Protein 4HHX (pdb70)

InterPro domains:
  IPR001992 T2SS_GspF/T4SS_PilC conserved site [PS00874] (107-135)
  IPR003004 GspF/PilC family [PTHR30012] (3-340)
  IPR018076 Type II secretion system protein GspF domain [PF00482] (15-135)
  IPR018076 Type II secretion system protein GspF domain [PF00482] (212-330)
  IPR042094 Type II secretion system GspF domain superfamily [G3DSA:1.20.81.30] (1-116)
  IPR042094 Type II secretion system GspF domain superfamily [G3DSA:1.20.81.30] (202-314)

Radius of gyration: 12.76 Å; Cα contacts (8 Å, |Δi|>4): 77; chains: 1; bounding box: 30×33×31 Å

Organism: Vibrio cholerae serotype O1 (strain ATCC 39315 / El Tor Inaba N16961) (NCBI:txid243277)

Structure (mmCIF, N/CA/C/O backbone):
data_4HHX
#
_entry.id   4HHX
#
_cell.length_a   34.790
_cell.length_b   73.610
_cell.length_c   95.900
_cell.angle_alpha   90.00
_cell.angle_beta   90.00
_cell.angle_gamma   90.00
#
_symmetry.space_group_name_H-M   'C 2 2 21'
#
loop_
_entity.id
_entity.type
_entity.pdbx_description
1 polymer 'Toxin coregulated pilus biosynthesis protein E'
2 non-polymer 'SULFATE ION'
3 water water
#
loop_
_atom_site.group_PDB
_atom_site.id
_atom_site.type_symbol
_atom_site.label_atom_id
_atom_site.label_alt_id
_atom_site.label_comp_id
_atom_site.label_asym_id
_atom_site.label_entity_id
_atom_site.label_seq_id
_atom_site.pdbx_PDB_ins_code
_atom_site.Cartn_x
_atom_site.Cartn_y
_atom_site.Cartn_z
_atom_site.occupancy
_atom_site.B_iso_or_equiv
_atom_site.auth_seq_id
_atom_site.auth_comp_id
_atom_site.auth_asym_id
_atom_site.auth_atom_id
_atom_site.pdbx_PDB_model_num
ATOM 1 N N . HIS A 1 3 ? 14.287 -5.491 6.591 0.50 51.65 -1 HIS A N 1
ATOM 2 C CA . HIS A 1 3 ? 14.181 -5.787 5.132 0.50 51.94 -1 HIS A CA 1
ATOM 3 C C . HIS A 1 3 ? 13.033 -5.053 4.496 0.50 50.98 -1 HIS A C 1
ATOM 4 O O . HIS A 1 3 ? 12.870 -5.082 3.271 0.50 50.53 -1 HIS A O 1
ATOM 27 N N . LYS A 1 6 ? 9.578 1.137 6.463 1.00 45.04 2 LYS A N 1
ATOM 28 C CA . LYS A 1 6 ? 8.420 1.600 7.235 1.00 44.25 2 LYS A CA 1
ATOM 29 C C . LYS A 1 6 ? 8.529 3.089 7.539 1.00 39.59 2 LYS A C 1
ATOM 30 O O . LYS A 1 6 ? 9.630 3.612 7.690 1.00 37.85 2 LYS A O 1
ATOM 36 N N . ILE A 1 7 ? 7.389 3.765 7.644 1.00 37.68 3 ILE A N 1
ATOM 37 C CA . ILE A 1 7 ? 7.391 5.188 8.014 1.00 35.34 3 ILE A CA 1
ATOM 38 C C . ILE A 1 7 ? 7.934 5.307 9.433 1.00 34.53 3 ILE A C 1
ATOM 39 O O . ILE A 1 7 ? 7.527 4.554 10.317 1.00 35.71 3 ILE A O 1
ATOM 44 N N . ILE A 1 8 ? 8.858 6.243 9.644 1.00 32.46 4 ILE A N 1
ATOM 45 C CA . ILE A 1 8 ? 9.458 6.461 10.956 1.00 32.67 4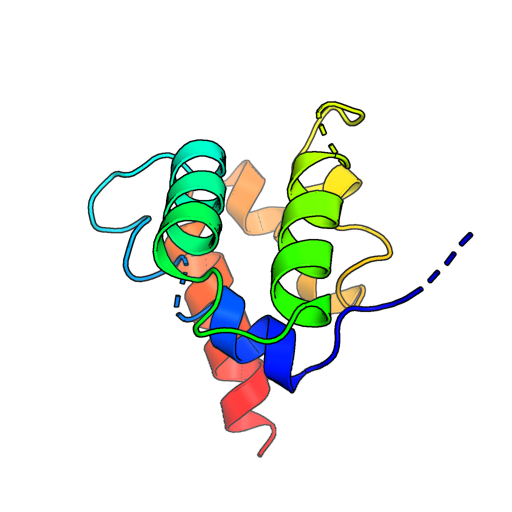 ILE A CA 1
ATOM 46 C C . ILE A 1 8 ? 8.362 6.959 11.902 1.00 33.57 4 ILE A C 1
ATOM 47 O O . ILE A 1 8 ? 7.519 7.758 11.503 1.00 32.51 4 ILE A O 1
ATOM 52 N N . SER A 1 9 ? 8.358 6.468 13.142 1.00 35.66 5 SER A N 1
ATOM 53 C CA . SER A 1 9 ? 7.282 6.786 14.087 1.00 37.14 5 SER A CA 1
ATOM 54 C C . SER A 1 9 ? 7.192 8.286 14.342 1.00 35.69 5 SER A C 1
ATOM 55 O O . SER A 1 9 ? 8.182 9.008 14.228 1.00 32.68 5 SER A O 1
ATOM 58 N N . LYS A 1 10 ? 5.992 8.737 14.690 1.00 36.82 6 LYS A N 1
ATOM 59 C CA . LYS A 1 10 ? 5.736 10.145 14.993 1.00 37.29 6 LYS A CA 1
ATOM 60 C C . LYS A 1 10 ? 6.664 10.666 16.096 1.00 36.99 6 LYS A C 1
ATOM 61 O O . LYS A 1 10 ? 7.179 11.779 16.009 1.00 34.53 6 LYS A O 1
ATOM 67 N N . LYS A 1 11 ? 6.870 9.847 17.124 1.00 38.60 7 LYS A N 1
ATOM 68 C CA . LYS A 1 11 ? 7.733 10.213 18.246 1.00 39.51 7 LYS A CA 1
ATOM 69 C C . LYS A 1 11 ? 9.175 10.420 17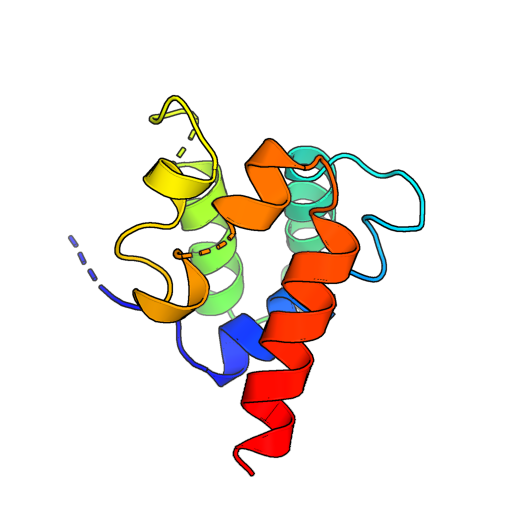.782 1.00 37.11 7 LYS A C 1
ATOM 70 O O . LYS A 1 11 ? 9.814 11.409 18.144 1.00 35.51 7 LYS A O 1
ATOM 76 N N . TYR A 1 12 ? 9.670 9.501 16.955 1.00 35.96 8 TYR A N 1
ATOM 77 C CA . TYR A 1 12 ? 11.014 9.619 16.386 1.00 34.26 8 TYR A CA 1
ATOM 78 C C . TYR A 1 12 ? 11.138 10.849 15.486 1.00 32.23 8 TYR A C 1
ATOM 79 O O . TYR A 1 12 ? 12.124 11.580 15.573 1.00 31.14 8 TYR A O 1
ATOM 88 N N . ARG A 1 13 ? 10.149 11.079 14.621 1.00 31.64 9 ARG A N 1
ATOM 89 C CA . ARG A 1 13 ? 10.189 12.227 13.712 1.00 30.07 9 ARG A CA 1
ATOM 90 C C . ARG A 1 13 ? 10.181 13.551 14.476 1.00 30.95 9 ARG A C 1
ATOM 91 O O . ARG A 1 13 ? 10.935 14.463 14.139 1.00 31.10 9 ARG A O 1
ATOM 99 N N . LEU A 1 14 ? 9.343 13.661 15.500 1.00 33.07 10 LEU A N 1
ATOM 100 C CA . LEU A 1 14 ? 9.287 14.885 16.313 1.00 34.25 10 LEU A CA 1
ATOM 101 C C . LEU A 1 14 ? 10.639 15.185 16.966 1.00 34.82 10 LEU A C 1
ATOM 102 O O . LEU A 1 14 ? 11.103 16.326 16.948 1.00 33.48 10 LEU A O 1
ATOM 107 N N . GLU A 1 15 ? 11.253 14.157 17.550 1.00 35.81 11 GLU A N 1
ATOM 108 C CA . GLU A 1 15 ? 12.571 14.286 18.176 1.00 37.17 11 GLU A CA 1
ATOM 109 C C . GLU A 1 15 ? 13.641 14.655 17.151 1.00 34.34 11 GLU A C 1
ATOM 110 O O . GLU A 1 15 ? 14.451 15.543 17.392 1.00 34.44 11 GLU A O 1
ATOM 116 N N . LEU A 1 16 ? 13.629 13.973 16.009 1.00 32.41 12 LEU A N 1
ATOM 117 C CA . LEU A 1 16 ? 14.608 14.204 14.950 1.00 31.25 12 LEU A CA 1
ATOM 118 C C . LEU A 1 16 ? 14.470 15.618 14.386 1.00 29.68 12 LEU A C 1
ATOM 119 O O . LEU A 1 16 ? 15.464 16.330 14.246 1.00 27.90 12 LEU A O 1
ATOM 124 N N . TYR A 1 17 ? 13.239 16.028 14.077 1.00 29.09 13 TYR A N 1
ATOM 125 C CA . TYR A 1 17 ? 12.990 17.367 13.531 1.00 29.39 13 TYR A CA 1
ATOM 126 C C . TYR A 1 17 ? 13.409 18.469 14.488 1.00 31.32 13 TYR A C 1
ATOM 127 O O . TYR A 1 17 ? 13.956 19.477 14.058 1.00 31.78 13 TYR A O 1
ATOM 136 N N . SER A 1 18 ? 13.137 18.301 15.781 1.00 34.37 14 SER A N 1
ATOM 137 C CA . SER A 1 18 ? 13.475 19.342 16.751 1.00 37.11 14 SER A CA 1
ATOM 138 C C . SER A 1 18 ? 14.994 19.545 16.866 1.00 37.73 14 SER A C 1
ATOM 139 O O . SER A 1 18 ? 15.470 20.678 16.919 1.00 38.30 14 SER A O 1
ATOM 158 N N . LEU A 1 20 ? 17.256 18.641 14.574 1.00 33.29 16 LEU A N 1
ATOM 159 C CA . LEU A 1 20 ? 17.721 19.134 13.272 1.00 31.54 16 LEU A CA 1
ATOM 160 C C . LEU A 1 20 ? 17.532 20.640 13.129 1.00 31.98 16 LEU A C 1
ATOM 161 O O . LEU A 1 20 ? 18.436 21.325 12.674 1.00 32.78 16 LEU A O 1
ATOM 166 N N . VAL A 1 21 ? 16.376 21.159 13.529 1.00 32.41 17 VAL A N 1
ATOM 167 C CA . VAL A 1 21 ? 16.150 22.612 13.472 1.00 33.52 17 VAL A CA 1
ATOM 168 C C . VAL A 1 21 ? 17.221 23.369 14.257 1.00 36.42 17 VAL A C 1
ATOM 169 O O . VAL A 1 21 ? 17.712 24.400 13.801 1.00 38.30 17 VAL A O 1
ATOM 173 N N . ASP A 1 22 ? 17.578 22.861 15.435 1.00 37.49 18 ASP A N 1
ATOM 174 C CA . ASP A 1 22 ? 18.574 23.514 16.284 1.00 40.77 18 ASP A CA 1
ATOM 175 C C . ASP A 1 22 ? 19.945 23.566 15.601 1.00 39.87 18 ASP A C 1
ATOM 176 O O . ASP A 1 22 ? 20.609 24.602 15.589 1.00 40.89 18 ASP A O 1
ATOM 181 N N . LEU A 1 23 ? 20.347 22.438 15.031 1.00 37.08 19 LEU A N 1
ATOM 182 C CA . LEU A 1 23 ? 21.655 22.306 14.383 1.00 37.22 19 LEU A CA 1
ATOM 183 C C . LEU A 1 23 ? 21.729 23.064 13.060 1.00 36.56 19 LEU A C 1
ATOM 184 O O . LEU A 1 23 ? 22.733 23.724 12.782 1.00 37.55 19 LEU A O 1
ATOM 189 N N . LEU A 1 24 ? 20.676 22.968 12.251 1.00 34.76 20 LEU A N 1
ATOM 190 C CA . LEU A 1 24 ? 20.636 23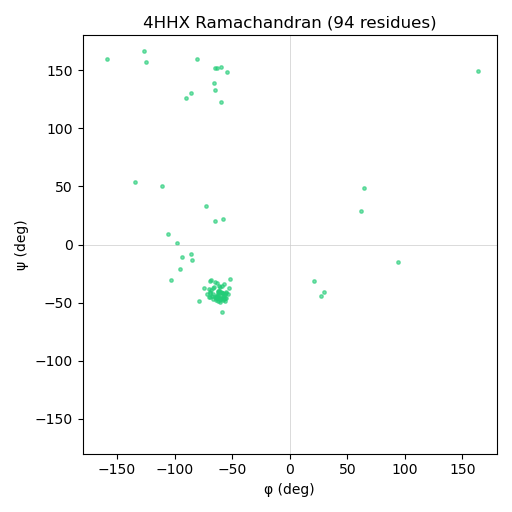.655 10.959 1.00 35.72 20 LEU A CA 1
ATOM 191 C C . LEU A 1 24 ? 20.730 25.178 11.115 1.00 38.86 20 LEU A C 1
ATOM 192 O O . LEU A 1 24 ? 21.455 25.837 10.370 1.00 40.63 20 LEU A O 1
ATOM 197 N N A ASN A 1 25 ? 20.006 25.763 12.063 0.50 40.92 21 ASN A N 1
ATOM 198 N N B ASN A 1 25 ? 20.016 25.704 12.106 0.50 39.97 21 ASN A N 1
ATOM 199 C CA A ASN A 1 25 ? 20.126 27.214 12.253 0.50 44.04 21 ASN A CA 1
ATOM 200 C CA B ASN A 1 25 ? 20.043 27.129 12.429 0.50 42.57 21 ASN A CA 1
ATOM 201 C C A ASN A 1 25 ? 21.361 27.627 13.074 0.50 46.81 21 ASN A C 1
ATOM 202 C C B ASN A 1 25 ? 21.374 27.613 13.010 0.50 45.90 21 ASN A C 1
ATOM 203 O O A ASN A 1 25 ? 21.494 28.788 13.459 0.50 49.20 21 ASN A O 1
ATOM 204 O O B ASN A 1 25 ? 21.594 28.815 13.153 0.50 48.19 21 ASN A O 1
ATOM 213 N N . ASP A 1 26 ? 22.256 26.670 13.331 1.00 46.47 22 ASP A N 1
ATOM 214 C CA . ASP A 1 26 ? 23.648 26.968 13.695 1.00 50.18 22 ASP A CA 1
ATOM 215 C C . ASP A 1 26 ? 24.555 26.791 12.466 1.00 49.51 22 ASP A C 1
ATOM 216 O O . ASP A 1 26 ? 25.782 26.689 12.601 1.00 51.50 22 ASP A O 1
ATOM 221 N N . ASN A 1 27 ? 23.948 26.751 11.277 1.00 47.62 23 ASN A N 1
ATOM 222 C CA . ASN A 1 27 ? 24.658 26.588 10.007 1.00 47.23 23 ASN A CA 1
ATOM 223 C C . ASN A 1 27 ? 25.433 25.274 9.884 1.00 45.16 23 ASN A C 1
ATOM 224 O O . ASN A 1 27 ? 26.442 25.211 9.183 1.00 46.29 23 ASN A O 1
ATOM 229 N N . ILE A 1 28 ? 24.966 24.227 10.560 1.00 42.57 24 ILE A N 1
ATOM 230 C CA . ILE A 1 28 ? 25.536 22.896 10.381 1.00 40.20 24 ILE A CA 1
ATOM 231 C C . ILE A 1 28 ? 24.829 22.244 9.190 1.00 36.79 24 ILE A C 1
ATOM 232 O O . ILE A 1 28 ? 23.599 22.259 9.128 1.00 35.04 24 ILE A O 1
ATOM 237 N N . PRO A 1 29 ? 25.594 21.690 8.226 1.00 35.29 25 PRO A N 1
ATOM 238 C CA . PRO A 1 29 ? 24.961 21.031 7.079 1.00 33.29 25 PRO A CA 1
ATOM 239 C C . PRO A 1 29 ? 24.135 19.821 7.510 1.00 30.96 25 PRO A C 1
ATOM 240 O O . PRO A 1 29 ? 24.454 19.196 8.519 1.00 31.25 25 PRO A O 1
ATOM 244 N N . LEU A 1 30 ? 23.094 19.493 6.752 1.00 29.72 26 LEU A N 1
ATOM 245 C CA . LEU A 1 30 ? 22.123 18.471 7.155 1.00 28.96 26 LEU A CA 1
ATOM 246 C C . LEU A 1 30 ? 22.763 17.116 7.428 1.00 28.07 26 LEU A C 1
ATOM 247 O O . LEU A 1 30 ? 22.460 16.495 8.432 1.00 28.05 26 LEU A O 1
ATOM 252 N N . TYR A 1 31 ? 23.639 16.655 6.542 1.00 27.66 27 TYR A N 1
ATOM 253 C CA . TYR A 1 31 ? 24.272 15.350 6.733 1.00 27.52 27 TYR A CA 1
ATOM 254 C C . TYR A 1 31 ? 25.186 15.358 7.956 1.00 29.30 27 TYR A C 1
ATOM 255 O O . TYR A 1 31 ? 25.181 14.408 8.742 1.00 28.63 27 TYR A O 1
ATOM 264 N N . ASP A 1 32 ? 25.954 16.437 8.116 1.00 30.84 28 ASP A N 1
ATOM 265 C CA . ASP A 1 32 ? 26.794 16.635 9.303 1.00 32.83 28 ASP A CA 1
ATOM 266 C C . ASP A 1 32 ? 25.952 16.675 10.586 1.00 31.66 28 ASP A C 1
ATOM 267 O O . ASP A 1 32 ? 26.384 16.189 11.630 1.00 32.52 28 ASP A O 1
ATOM 272 N N . ALA A 1 33 ? 24.767 17.270 10.503 1.00 30.21 29 ALA A N 1
ATOM 273 C CA . ALA A 1 33 ? 23.852 17.347 11.645 1.00 30.46 29 ALA A CA 1
ATOM 274 C C . ALA A 1 33 ? 23.386 15.954 12.057 1.00 29.96 29 ALA A C 1
ATOM 275 O O . ALA A 1 33 ? 23.376 15.627 13.244 1.00 30.73 29 ALA A O 1
ATOM 277 N N . LEU A 1 34 ? 23.015 15.137 11.075 1.00 29.05 30 LEU A N 1
ATOM 278 C CA . LEU A 1 34 ? 22.637 13.748 11.335 1.00 29.24 30 LEU A CA 1
ATOM 279 C C . LEU A 1 34 ? 23.759 12.975 12.024 1.00 31.72 30 LEU A C 1
ATOM 280 O O . LEU A 1 34 ? 23.501 12.249 12.987 1.00 31.88 30 LEU A O 1
ATOM 285 N N . ASN A 1 35 ? 24.995 13.117 11.532 1.00 33.16 31 ASN A N 1
ATOM 286 C CA . ASN A 1 35 ? 26.155 12.509 12.194 1.00 35.90 31 ASN A CA 1
ATOM 287 C C . ASN A 1 35 ? 26.296 12.978 13.637 1.00 37.23 31 ASN A C 1
ATOM 288 O O . ASN A 1 35 ? 26.609 12.177 14.520 1.00 38.74 31 ASN A O 1
ATOM 293 N N . LYS A 1 36 ? 26.084 14.271 13.878 1.00 36.89 32 LYS A N 1
ATOM 294 C CA . LYS A 1 36 ? 26.242 14.816 15.228 1.00 39.82 32 LYS A CA 1
ATOM 295 C C . LYS A 1 36 ? 25.218 14.211 16.173 1.00 39.47 32 LYS A C 1
ATOM 296 O O . LYS A 1 36 ? 25.560 13.796 17.280 1.00 40.56 32 LYS A O 1
ATOM 302 N N . ILE A 1 37 ? 23.970 14.155 15.721 1.00 37.50 33 ILE A N 1
ATOM 303 C CA . ILE A 1 37 ? 22.879 13.582 16.507 1.00 38.68 33 ILE A CA 1
ATOM 304 C C . ILE A 1 37 ? 23.195 12.142 16.918 1.00 40.79 33 ILE A C 1
ATOM 305 O O . ILE A 1 37 ? 23.070 11.788 18.100 1.00 42.26 33 ILE A O 1
ATOM 310 N N . GLN A 1 38 ? 23.630 11.327 15.958 1.00 41.17 34 GLN A N 1
ATOM 311 C CA . GLN A 1 38 ? 24.030 9.939 16.245 1.00 44.24 34 GLN A CA 1
ATOM 312 C C . GLN A 1 38 ? 25.156 9.841 17.249 1.00 47.75 34 GLN A C 1
ATOM 313 O O . GLN A 1 38 ? 25.025 9.184 18.279 1.00 51.24 34 GLN A O 1
ATOM 319 N N . ASN A 1 39 ? 26.274 10.479 16.922 1.00 48.98 35 ASN A N 1
ATOM 320 C CA . ASN A 1 39 ? 27.501 10.349 17.696 1.00 53.02 35 ASN A CA 1
ATOM 321 C C . ASN A 1 39 ? 27.318 10.725 19.158 1.00 55.28 35 ASN A C 1
ATOM 322 O O . ASN A 1 39 ? 27.938 10.137 20.037 1.00 57.62 35 ASN A O 1
ATOM 327 N N . GLU A 1 40 ? 26.455 11.701 19.405 1.00 55.24 36 GLU A N 1
ATOM 328 C CA . GLU A 1 40 ? 26.204 12.185 20.750 1.00 58.62 36 GLU A CA 1
ATOM 329 C C . GLU A 1 40 ? 25.014 11.478 21.392 1.00 58.08 36 GLU A C 1
ATOM 330 O O . GLU A 1 40 ? 24.795 11.600 22.596 1.00 59.74 36 GLU A O 1
ATOM 336 N N . GLY A 1 41 ? 24.270 10.718 20.589 1.00 55.82 37 GLY A N 1
ATOM 337 C CA . GLY A 1 41 ? 23.056 10.047 21.041 1.00 56.45 37 GLY A CA 1
ATOM 338 C C . GLY A 1 41 ? 23.227 8.603 21.480 1.00 59.20 37 GLY A C 1
ATOM 339 O O . GLY A 1 41 ? 22.385 8.076 22.203 1.00 60.69 37 GLY A O 1
ATOM 340 N N . VAL A 1 42 ? 24.301 7.954 21.039 1.00 61.21 38 VAL A N 1
ATOM 341 C CA . VAL A 1 42 ? 24.592 6.575 21.448 1.00 65.15 38 VAL A CA 1
ATOM 342 C C . VAL A 1 42 ? 25.469 6.587 22.715 1.00 69.03 38 VAL A C 1
ATOM 343 O O . VAL A 1 42 ? 26.512 7.235 22.711 1.00 70.35 38 VAL A O 1
ATOM 347 N N . GLY A 1 43 ? 25.084 5.906 23.803 1.00 72.66 39 GLY A N 1
ATOM 348 C CA . GLY A 1 43 ? 23.857 5.106 23.929 1.00 72.07 39 GLY A CA 1
ATOM 349 C C . GLY A 1 43 ? 22.855 5.724 24.892 1.00 71.82 39 GLY A C 1
ATOM 350 O O . GLY A 1 43 ? 22.353 5.056 25.802 1.00 73.62 39 GLY A O 1
ATOM 351 N N . ILE A 1 44 ? 22.579 7.011 24.694 1.00 68.81 40 ILE A N 1
ATOM 352 C CA . ILE A 1 44 ? 21.502 7.702 25.397 1.00 67.67 40 ILE A CA 1
ATOM 353 C C . ILE A 1 44 ? 20.178 7.352 24.737 1.00 65.20 40 ILE A C 1
ATOM 354 O O . ILE A 1 44 ? 19.216 6.993 25.413 1.00 65.78 40 ILE A O 1
ATOM 359 N N . TYR A 1 45 ? 20.141 7.469 23.410 1.00 62.22 41 TYR A N 1
ATOM 360 C CA . TYR A 1 45 ? 18.950 7.145 22.634 1.00 59.79 41 TYR A CA 1
ATOM 361 C C . TYR A 1 45 ? 18.832 5.645 22.401 1.00 58.50 41 TYR A C 1
ATOM 362 O O . TYR A 1 45 ? 19.813 4.905 22.502 1.00 58.98 41 TYR A O 1
ATOM 371 N N . ASP A 1 46 ? 17.615 5.214 22.086 1.00 56.82 42 ASP A N 1
ATOM 372 C CA . ASP A 1 46 ? 17.332 3.811 21.818 1.00 57.30 42 ASP A CA 1
ATOM 373 C C . ASP A 1 46 ? 18.068 3.357 20.563 1.00 54.24 42 ASP A C 1
ATOM 374 O O . ASP A 1 46 ? 18.333 4.161 19.668 1.00 50.33 42 ASP A O 1
ATOM 379 N N . LYS A 1 47 ? 18.390 2.066 20.515 1.00 55.07 43 LYS A N 1
ATOM 380 C CA . LYS A 1 47 ? 19.054 1.457 19.365 1.00 53.63 43 LYS A CA 1
ATOM 381 C C . LYS A 1 47 ? 18.282 1.748 18.083 1.00 50.20 43 LYS A C 1
ATOM 382 O O . LYS A 1 47 ? 18.878 2.093 17.063 1.00 48.23 43 LYS A O 1
ATOM 388 N N . ASN A 1 48 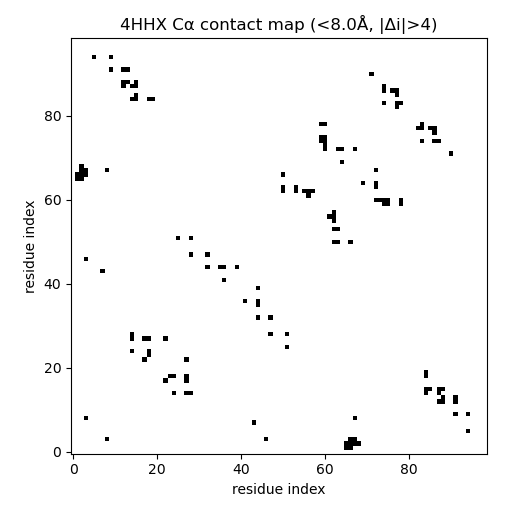? 16.955 1.649 18.146 1.00 49.58 44 ASN A N 1
ATOM 389 C CA . ASN A 1 48 ? 16.107 1.882 16.971 1.00 47.20 44 ASN A CA 1
ATOM 390 C C . ASN A 1 48 ? 16.090 3.332 16.499 1.00 43.18 44 ASN A C 1
ATOM 391 O O . ASN A 1 48 ? 15.926 3.587 15.314 1.00 41.00 44 ASN A O 1
ATOM 396 N N . PHE A 1 49 ? 16.259 4.282 17.415 1.00 42.04 45 PHE A N 1
ATOM 397 C CA . PHE A 1 49 ? 16.347 5.685 17.016 1.00 39.36 45 PHE A CA 1
ATOM 398 C C . PHE A 1 49 ? 17.643 5.950 16.254 1.00 37.84 45 PHE A C 1
ATOM 399 O O . PHE A 1 49 ? 17.630 6.612 15.220 1.00 35.95 45 PHE A O 1
ATOM 407 N N . ILE A 1 50 ? 18.753 5.430 16.770 1.00 39.11 46 ILE A N 1
ATOM 408 C CA . ILE A 1 50 ? 20.038 5.526 16.076 1.00 38.26 46 ILE A CA 1
ATOM 409 C C . ILE A 1 50 ? 19.959 4.860 14.692 1.00 37.04 46 ILE A C 1
ATOM 410 O O . ILE A 1 50 ? 20.483 5.394 13.716 1.00 33.98 46 ILE A O 1
ATOM 415 N N . LYS A 1 51 ? 19.301 3.700 14.623 1.00 38.32 47 LYS A N 1
ATOM 416 C CA . LYS A 1 51 ? 19.109 2.982 13.356 1.00 38.40 47 LYS A CA 1
ATOM 417 C C . LYS A 1 51 ? 18.276 3.781 12.347 1.00 36.30 47 LYS A C 1
ATOM 418 O O . LYS A 1 51 ? 18.529 3.699 11.142 1.00 35.45 47 LYS A O 1
ATOM 420 N N . SER A 1 52 ? 17.315 4.567 12.834 1.00 35.97 48 SER A N 1
ATOM 421 C CA . SER A 1 52 ? 16.493 5.409 11.967 1.00 34.44 48 SER A CA 1
ATOM 422 C C . SER A 1 52 ? 17.323 6.511 11.326 1.00 32.66 48 SER A C 1
ATOM 423 O O . SER A 1 52 ? 17.106 6.847 10.172 1.00 31.76 48 SER A O 1
ATOM 426 N N . ILE A 1 53 ? 18.279 7.063 12.072 1.00 32.87 49 ILE A N 1
ATOM 427 C CA . ILE A 1 53 ? 19.183 8.068 11.513 1.00 31.69 49 ILE A CA 1
ATOM 428 C C . ILE A 1 53 ? 20.125 7.424 10.499 1.00 31.63 49 ILE A C 1
ATOM 429 O O . ILE A 1 53 ? 20.392 8.004 9.456 1.00 30.06 49 ILE A O 1
ATOM 434 N N . GLU A 1 54 ? 20.621 6.223 10.801 1.00 34.39 50 GLU A N 1
ATOM 435 C CA . GLU A 1 54 ? 21.466 5.494 9.849 1.00 36.10 50 GLU A CA 1
ATOM 436 C C . GLU A 1 54 ? 20.727 5.242 8.542 1.00 34.53 50 GLU A C 1
ATOM 437 O O . GLU A 1 54 ? 21.340 5.261 7.478 1.00 33.96 50 GLU A O 1
ATOM 443 N N . LEU A 1 55 ? 19.421 4.994 8.637 1.00 33.86 51 LEU A N 1
ATOM 444 C CA . LEU A 1 55 ? 18.581 4.725 7.468 1.00 33.86 51 LEU A CA 1
ATOM 445 C C . LEU A 1 55 ? 18.468 5.977 6.612 1.00 31.22 51 LEU A C 1
ATOM 446 O O . LEU A 1 55 ? 18.582 5.915 5.397 1.00 31.56 51 LEU A O 1
ATOM 451 N N . ILE A 1 56 ? 18.251 7.115 7.255 1.00 29.52 52 ILE A N 1
ATOM 452 C CA . ILE A 1 56 ? 18.160 8.387 6.545 1.00 27.83 52 ILE A CA 1
ATOM 453 C C . ILE A 1 56 ? 19.493 8.693 5.839 1.00 27.02 52 ILE A C 1
ATOM 454 O O . ILE A 1 56 ? 19.513 9.006 4.644 1.00 26.21 52 ILE A O 1
ATOM 459 N N . LYS A 1 57 ? 20.598 8.565 6.566 1.00 27.29 53 LYS A N 1
ATOM 460 C CA . LYS A 1 57 ? 21.936 8.714 5.979 1.00 27.87 53 LYS A CA 1
ATOM 461 C C . LYS A 1 57 ? 22.185 7.781 4.793 1.00 28.34 53 LYS A C 1
ATOM 462 O O . LYS A 1 57 ? 22.697 8.213 3.762 1.00 28.12 53 LYS A O 1
ATOM 468 N N . ASP A 1 58 ? 21.834 6.507 4.934 1.00 29.58 54 ASP A N 1
ATOM 469 C CA . ASP A 1 58 ? 22.012 5.542 3.844 1.00 31.81 54 ASP A CA 1
ATOM 470 C C . ASP A 1 58 ? 21.235 5.950 2.592 1.00 30.64 54 ASP A C 1
ATOM 471 O O . ASP A 1 58 ? 21.728 5.826 1.468 1.00 29.92 54 ASP A O 1
ATOM 476 N N . ARG A 1 59 ? 20.020 6.439 2.790 1.00 30.00 55 ARG A N 1
ATOM 477 C CA . ARG A 1 59 ? 19.175 6.846 1.667 1.00 30.13 55 ARG A CA 1
ATOM 478 C C . ARG A 1 59 ? 19.638 8.130 1.005 1.00 28.25 55 ARG A C 1
ATOM 479 O O . ARG A 1 59 ? 19.510 8.271 -0.208 1.00 28.04 55 ARG A O 1
ATOM 495 N N . LYS A 1 61 ? 22.768 8.937 0.793 1.00 31.01 57 LYS A N 1
ATOM 496 C CA . LYS A 1 61 ? 23.915 8.483 -0.002 1.00 32.77 57 LYS A CA 1
ATOM 497 C C . LYS A 1 61 ? 23.504 7.755 -1.291 1.00 33.67 57 LYS A C 1
ATOM 498 O O . LYS A 1 61 ? 24.216 7.834 -2.288 1.00 35.05 57 LYS A O 1
ATOM 504 N N . SER A 1 62 ? 22.367 7.055 -1.271 1.00 33.14 58 SER A N 1
ATOM 505 C CA . SER A 1 62 ? 21.933 6.259 -2.419 1.00 34.29 58 SER A CA 1
ATOM 506 C C . SER A 1 62 ? 20.904 6.947 -3.337 1.00 33.84 58 SER A C 1
ATOM 507 O O . SER A 1 62 ? 20.481 6.352 -4.329 1.00 35.75 58 SER A O 1
ATOM 510 N N . ASN A 1 63 ? 20.529 8.193 -3.026 1.00 31.14 59 ASN A N 1
ATOM 511 C CA . ASN A 1 63 ? 19.565 8.959 -3.818 1.00 30.69 59 ASN A CA 1
ATOM 512 C C . ASN A 1 63 ? 20.118 10.330 -4.226 1.00 31.35 59 ASN A C 1
ATOM 513 O O . ASN A 1 63 ? 21.138 10.778 -3.693 1.00 30.91 59 ASN A O 1
ATOM 518 N N . SER A 1 64 ? 19.446 10.986 -5.174 1.00 31.07 60 SER A N 1
ATOM 519 C CA . SER A 1 64 ? 19.971 12.212 -5.780 1.00 31.57 60 SER A CA 1
ATOM 520 C C . SER A 1 64 ? 19.245 13.466 -5.296 1.00 29.87 60 SER A C 1
ATOM 521 O O . SER A 1 64 ? 19.457 14.555 -5.841 1.00 30.25 60 SER A O 1
ATOM 524 N N . SER A 1 65 ? 18.399 13.303 -4.278 1.00 27.47 61 SER A N 1
ATOM 525 C CA . SER A 1 65 ? 17.776 14.417 -3.575 1.00 26.61 61 SER A CA 1
ATOM 526 C C . SER A 1 65 ? 17.306 13.987 -2.175 1.00 25.24 61 SER A C 1
ATOM 527 O O . SER A 1 65 ? 17.142 12.794 -1.892 1.00 24.72 61 SER A O 1
ATOM 530 N N . LEU A 1 66 ? 17.123 14.965 -1.296 1.00 25.02 62 LEU A N 1
ATOM 531 C CA . LEU A 1 66 ? 16.568 14.709 0.029 1.00 24.49 62 LEU A CA 1
ATOM 5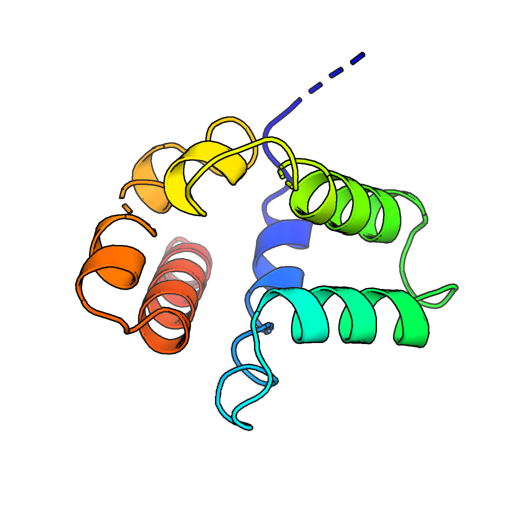32 C C . LEU A 1 66 ? 15.117 14.249 -0.104 1.00 23.45 62 LEU A C 1
ATOM 533 O O . LEU A 1 66 ? 14.662 13.400 0.652 1.00 24.92 62 LEU A O 1
ATOM 538 N N . THR A 1 67 ? 14.391 14.813 -1.061 1.00 23.82 63 THR A N 1
ATOM 539 C CA . THR A 1 67 ? 12.995 14.417 -1.287 1.00 23.25 63 THR A CA 1
ATOM 540 C C . THR A 1 67 ? 12.893 12.914 -1.587 1.00 23.83 63 THR A C 1
ATOM 541 O O . THR A 1 67 ? 12.066 12.213 -1.013 1.00 23.97 63 THR A O 1
ATOM 545 N N . ASP A 1 68 ? 13.739 12.433 -2.488 1.00 25.19 64 ASP A N 1
ATOM 546 C CA . ASP A 1 68 ? 13.778 11.006 -2.817 1.00 26.57 64 ASP A CA 1
ATOM 547 C C . ASP A 1 68 ? 14.240 10.172 -1.618 1.00 25.50 64 ASP A C 1
ATOM 548 O O . ASP A 1 68 ? 13.637 9.144 -1.319 1.00 26.21 64 ASP A O 1
ATOM 553 N N . ALA A 1 69 ? 15.292 10.618 -0.928 1.00 24.49 65 ALA A N 1
ATOM 554 C CA . ALA A 1 69 ? 15.804 9.896 0.256 1.00 24.79 65 ALA A CA 1
ATOM 555 C C . ALA A 1 69 ? 14.738 9.667 1.338 1.00 24.60 65 ALA A C 1
ATOM 556 O O . ALA A 1 69 ? 14.678 8.595 1.932 1.00 26.07 65 ALA A O 1
ATOM 558 N N . LEU A 1 70 ? 13.901 10.667 1.598 1.00 24.27 66 LEU A N 1
ATOM 559 C CA . LEU A 1 70 ? 12.879 10.571 2.659 1.00 24.26 66 LEU A CA 1
ATOM 560 C C . LEU A 1 70 ? 11.562 9.905 2.227 1.00 25.10 66 LEU A C 1
ATOM 561 O O . LEU A 1 70 ? 10.736 9.547 3.066 1.00 24.66 66 LEU A O 1
ATOM 566 N N . THR A 1 71 ? 11.370 9.739 0.922 1.00 26.50 67 THR A N 1
ATOM 567 C CA . THR A 1 71 ? 10.195 9.062 0.396 1.00 27.38 67 THR A CA 1
ATOM 568 C C . THR A 1 71 ? 10.145 7.641 0.942 1.00 28.93 67 THR A C 1
ATOM 569 O O . THR A 1 71 ? 11.090 6.879 0.768 1.00 30.33 67 THR A O 1
ATOM 573 N N . GLY A 1 72 ? 9.049 7.295 1.613 1.00 29.31 68 GLY A N 1
ATOM 574 C CA . GLY A 1 72 ? 8.907 5.984 2.244 1.00 31.08 68 GLY A CA 1
ATOM 575 C C . GLY A 1 72 ? 9.308 5.967 3.713 1.00 30.83 68 GLY A C 1
ATOM 576 O O . GLY A 1 72 ? 8.973 5.025 4.423 1.00 32.67 68 GLY A O 1
ATOM 577 N N . LEU A 1 73 ? 10.010 7.006 4.173 1.00 28.94 69 LEU A N 1
ATOM 578 C CA . LEU A 1 73 ? 10.442 7.112 5.581 1.00 29.06 69 LEU A CA 1
ATOM 579 C C . LEU A 1 73 ? 9.591 8.099 6.406 1.00 28.63 69 LEU A C 1
ATOM 580 O O . LEU A 1 73 ? 9.446 7.924 7.620 1.00 29.74 69 LEU A O 1
ATOM 585 N N . ILE A 1 74 ? 9.056 9.133 5.753 1.00 27.14 70 ILE A N 1
ATOM 586 C CA . ILE A 1 74 ? 8.112 10.066 6.379 1.00 27.03 70 ILE A CA 1
ATOM 587 C C . ILE A 1 74 ? 6.815 10.127 5.543 1.00 27.68 70 ILE A C 1
ATOM 588 O O . ILE A 1 74 ? 6.840 9.814 4.353 1.00 26.86 70 ILE A O 1
ATOM 593 N N . PRO A 1 75 ? 5.681 10.522 6.160 1.00 28.06 71 PRO A N 1
ATOM 594 C CA . PRO A 1 75 ? 4.422 10.545 5.402 1.00 29.81 71 PRO A CA 1
ATOM 595 C C . PRO A 1 75 ? 4.515 11.378 4.122 1.00 29.07 71 PRO A C 1
ATOM 596 O O . PRO A 1 75 ? 5.256 12.363 4.074 1.00 27.04 71 PRO A O 1
ATOM 600 N N . ASP A 1 76 ? 3.765 10.991 3.096 1.00 30.96 72 ASP A N 1
ATOM 601 C CA . ASP A 1 76 ? 3.804 11.709 1.821 1.00 31.99 72 ASP A CA 1
ATOM 602 C C . ASP A 1 76 ? 3.575 13.213 1.987 1.00 30.27 72 ASP A C 1
ATOM 603 O O . ASP A 1 76 ? 4.218 13.998 1.301 1.00 29.30 72 ASP A O 1
ATOM 608 N N . LYS A 1 77 ? 2.696 13.622 2.900 1.00 30.64 73 LYS A N 1
ATOM 609 C CA . LYS A 1 77 ? 2.433 15.055 3.088 1.00 31.19 73 LYS A CA 1
ATOM 610 C C . LYS A 1 77 ? 3.667 15.807 3.607 1.00 28.73 73 LYS A C 1
ATOM 611 O O . LYS A 1 77 ? 3.887 16.972 3.270 1.00 28.38 73 LYS A O 1
ATOM 617 N N . GLU A 1 78 ? 4.483 15.132 4.407 1.00 27.60 74 GLU A N 1
ATOM 618 C CA . GLU A 1 78 ? 5.733 15.720 4.890 1.00 26.41 74 GLU A CA 1
ATOM 619 C C . GLU A 1 78 ? 6.780 15.743 3.771 1.00 25.65 74 GLU A C 1
ATOM 620 O O . GLU A 1 78 ? 7.530 16.696 3.654 1.00 24.67 74 GLU A O 1
ATOM 626 N N . VAL A 1 79 ? 6.822 14.703 2.936 1.00 26.14 75 VAL A N 1
ATOM 627 C CA . VAL A 1 79 ? 7.743 14.682 1.786 1.00 25.79 75 VAL A CA 1
ATOM 628 C C . VAL A 1 79 ? 7.478 15.872 0.858 1.00 26.58 75 VAL A C 1
ATOM 629 O O . VAL A 1 79 ? 8.405 16.513 0.371 1.00 25.49 75 VAL A O 1
ATOM 633 N N . LEU A 1 80 ? 6.197 16.169 0.638 1.00 27.60 76 LEU A N 1
ATOM 634 C CA . LEU A 1 80 ? 5.792 17.289 -0.195 1.00 28.92 76 LEU A CA 1
ATOM 635 C C . LEU A 1 80 ? 6.374 18.609 0.355 1.00 28.31 76 LEU A C 1
ATOM 636 O O . LEU A 1 80 ? 6.914 19.431 -0.403 1.00 26.88 76 LEU A O 1
ATOM 653 N N . ILE A 1 82 ? 8.996 18.895 2.324 1.00 23.97 78 ILE A N 1
ATOM 654 C CA . ILE A 1 82 ? 10.452 18.778 2.149 1.00 23.77 78 ILE A CA 1
ATOM 655 C C . ILE A 1 82 ? 10.845 19.170 0.725 1.00 23.56 78 ILE A C 1
ATOM 656 O O . ILE A 1 82 ? 11.822 19.876 0.530 1.00 23.57 78 ILE A O 1
ATOM 661 N N . ASN A 1 83 ? 10.059 18.753 -0.270 1.00 24.02 79 ASN A N 1
ATOM 662 C CA . ASN A 1 83 ? 10.346 19.104 -1.652 1.00 24.06 79 ASN A CA 1
ATOM 663 C C . ASN A 1 83 ? 10.297 20.613 -1.891 1.00 25.10 79 ASN A C 1
ATOM 664 O O . ASN A 1 83 ? 11.156 21.142 -2.598 1.00 24.43 79 ASN A O 1
ATOM 669 N N . VAL A 1 84 ? 9.331 21.316 -1.296 1.00 25.86 80 VAL A N 1
ATOM 670 C CA . VAL A 1 84 ? 9.284 22.774 -1.495 1.00 27.50 80 VAL A CA 1
ATOM 671 C C . VAL A 1 84 ? 10.470 23.434 -0.780 1.00 27.71 80 VAL A C 1
ATOM 672 O O . VAL A 1 84 ? 11.113 24.327 -1.345 1.00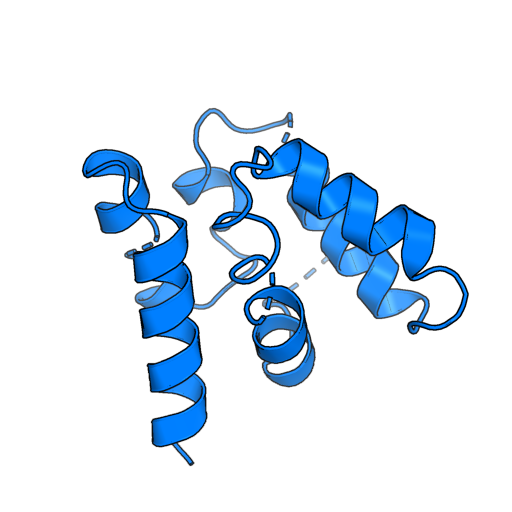 28.22 80 VAL A O 1
ATOM 676 N N . ALA A 1 85 ? 10.777 22.975 0.434 1.00 27.20 81 ALA A N 1
ATOM 677 C CA . ALA A 1 85 ? 11.915 23.498 1.210 1.00 27.99 81 ALA A CA 1
ATOM 678 C C . ALA A 1 85 ? 13.246 23.247 0.507 1.00 27.89 81 ALA A C 1
ATOM 679 O O . ALA A 1 85 ? 14.121 24.113 0.506 1.00 29.61 81 ALA A O 1
ATOM 681 N N . GLU A 1 86 ? 13.398 22.071 -0.096 1.00 27.36 82 GLU A N 1
ATOM 682 C CA . GLU A 1 86 ? 14.633 21.727 -0.819 1.00 28.20 82 GLU A CA 1
ATOM 683 C C . GLU A 1 86 ? 14.848 22.664 -1.996 1.00 30.15 82 GLU A C 1
ATOM 684 O O . GLU A 1 86 ? 15.958 23.151 -2.228 1.00 30.48 82 GLU A O 1
ATOM 690 N N . ASN A 1 87 ? 13.771 22.934 -2.722 1.00 31.36 83 ASN A N 1
ATOM 691 C CA . ASN A 1 87 ? 13.801 23.844 -3.861 1.00 34.03 83 ASN A CA 1
ATOM 692 C C . ASN A 1 87 ? 14.030 25.301 -3.495 1.00 35.97 83 ASN A C 1
ATOM 693 O O . ASN A 1 87 ? 14.749 26.004 -4.195 1.00 37.19 83 ASN A O 1
ATOM 698 N N . SER A 1 88 ? 13.422 25.750 -2.403 1.00 35.10 84 SER A N 1
ATOM 699 C CA . SER A 1 88 ? 13.542 27.138 -1.979 1.00 37.30 84 SER A CA 1
ATOM 700 C C . SER A 1 88 ? 14.777 27.381 -1.115 1.00 37.57 84 SER A C 1
ATOM 701 O O . SER A 1 88 ? 15.102 28.522 -0.808 1.00 39.79 84 SER A O 1
ATOM 704 N N . GLY A 1 89 ? 15.466 26.313 -0.727 1.00 36.98 85 GLY A N 1
ATOM 705 C CA . GLY A 1 89 ? 16.635 26.425 0.125 1.00 37.97 85 GLY A CA 1
ATOM 706 C C . GLY A 1 89 ? 16.258 26.963 1.489 1.00 39.54 85 GLY A C 1
ATOM 707 O O . GLY A 1 89 ? 16.879 27.900 1.986 1.00 42.33 85 GLY A O 1
ATOM 708 N N . LYS A 1 90 ? 15.220 26.378 2.080 1.00 37.70 86 LYS A N 1
ATOM 709 C CA . LYS A 1 90 ? 14.762 26.745 3.411 1.00 38.13 86 LYS A CA 1
ATOM 710 C C . LYS A 1 90 ? 14.494 25.470 4.214 1.00 35.55 86 LYS A C 1
ATOM 711 O O . LYS A 1 90 ? 13.407 25.300 4.747 1.00 34.62 86 LYS A O 1
ATOM 717 N N . ILE A 1 91 ? 15.475 24.576 4.303 1.00 35.05 87 ILE A N 1
ATOM 718 C CA . ILE A 1 91 ? 15.241 23.269 4.922 1.00 33.07 87 ILE A CA 1
ATOM 719 C C . ILE A 1 91 ? 14.819 23.403 6.390 1.00 33.41 87 ILE A C 1
ATOM 720 O O . ILE A 1 91 ? 13.846 22.776 6.819 1.00 31.64 87 ILE A O 1
ATOM 725 N N . SER A 1 92 ? 15.527 24.242 7.146 1.00 33.33 88 SER A N 1
ATOM 726 C CA . SER A 1 92 ? 15.275 24.380 8.577 1.00 34.89 88 SER A CA 1
ATOM 727 C C . SER A 1 92 ? 13.857 24.865 8.879 1.00 35.89 88 SER A C 1
ATOM 728 O O . SER A 1 92 ? 13.178 24.302 9.732 1.00 36.30 88 SER A O 1
ATOM 731 N N . SER A 1 93 ? 13.421 25.913 8.184 1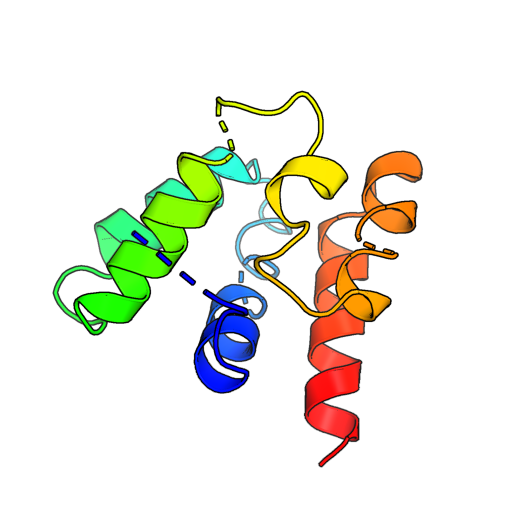.00 37.00 89 SER A N 1
ATOM 732 C CA . SER A 1 93 ? 12.080 26.464 8.385 1.00 38.17 89 SER A CA 1
ATOM 733 C C . SER A 1 93 ? 10.992 25.513 7.886 1.00 35.53 89 SER A C 1
ATOM 734 O O . SER A 1 93 ? 9.901 25.475 8.454 1.00 34.55 89 SER A O 1
ATOM 737 N N . GLY A 1 94 ? 11.293 24.738 6.844 1.00 33.68 90 GLY A N 1
ATOM 738 C CA . GLY A 1 94 ? 10.381 23.700 6.362 1.00 32.17 90 GLY A CA 1
ATOM 739 C C . GLY A 1 94 ? 10.207 22.566 7.367 1.00 31.17 90 GLY A C 1
ATOM 740 O O . GLY A 1 94 ? 9.089 22.132 7.654 1.00 29.77 90 GLY A O 1
ATOM 741 N N . ILE A 1 95 ? 11.323 22.088 7.908 1.00 30.63 91 ILE A N 1
ATOM 742 C CA . ILE A 1 95 ? 11.293 21.096 8.981 1.00 29.86 91 ILE A CA 1
ATOM 743 C C . ILE A 1 95 ? 10.582 21.651 10.218 1.00 30.50 91 ILE A C 1
ATOM 744 O O . ILE A 1 95 ? 9.807 20.940 10.856 1.00 30.58 91 ILE A O 1
ATOM 749 N N . ALA A 1 96 ? 10.814 22.924 10.547 1.00 32.10 92 ALA A N 1
ATOM 750 C CA . ALA A 1 96 ? 10.145 23.545 11.691 1.00 33.72 92 ALA A CA 1
ATOM 751 C C . ALA A 1 96 ? 8.623 23.565 11.515 1.00 34.73 92 ALA A C 1
ATOM 752 O O . ALA A 1 96 ? 7.882 23.331 12.466 1.00 35.82 92 ALA A O 1
ATOM 754 N N . ALA A 1 97 ? 8.167 23.838 10.294 1.00 34.18 93 ALA A N 1
ATOM 755 C CA . ALA A 1 97 ? 6.735 23.883 9.989 1.00 34.88 93 ALA A CA 1
ATOM 756 C C . ALA A 1 97 ? 6.104 22.485 10.034 1.00 33.47 93 ALA A C 1
ATOM 757 O O . ALA A 1 97 ? 4.976 22.330 10.495 1.00 34.91 93 ALA A O 1
ATOM 759 N N . ILE A 1 98 ? 6.829 21.475 9.557 1.00 32.09 94 ILE A N 1
ATOM 760 C CA . ILE A 1 98 ? 6.382 20.082 9.666 1.00 31.45 94 ILE A CA 1
ATOM 761 C C . ILE A 1 98 ? 6.212 19.682 11.136 1.00 32.85 94 ILE A C 1
ATOM 762 O O . ILE A 1 98 ? 5.174 19.132 11.527 1.00 32.28 94 ILE A O 1
ATOM 767 N N . ARG A 1 99 ? 7.229 19.968 11.945 1.00 33.42 95 ARG A N 1
ATOM 768 C CA . ARG A 1 99 ? 7.176 19.709 13.389 1.00 35.91 95 ARG A CA 1
ATOM 769 C C . ARG A 1 99 ? 5.980 20.395 14.040 1.00 37.92 95 ARG A C 1
ATOM 770 O O . ARG A 1 99 ? 5.264 19.781 14.826 1.00 38.52 95 ARG A O 1
ATOM 778 N N . LYS A 1 100 ? 5.759 21.662 13.706 1.00 39.51 96 LYS A N 1
ATOM 779 C CA . LYS A 1 100 ? 4.610 22.398 14.227 1.00 42.26 96 LYS A CA 1
ATOM 780 C C . LYS A 1 100 ? 3.289 21.710 13.885 1.00 42.69 96 LYS A C 1
ATOM 781 O O . LYS A 1 100 ? 2.415 21.588 14.741 1.00 44.27 96 LYS A O 1
ATOM 787 N N . ASN A 1 101 ? 3.150 21.269 12.637 1.00 41.23 97 ASN A N 1
ATOM 788 C CA . ASN A 1 101 ? 1.944 20.568 12.185 1.00 42.29 97 ASN A CA 1
ATOM 789 C C . ASN A 1 101 ? 1.643 19.320 13.000 1.00 42.76 97 ASN A C 1
ATOM 790 O O . ASN A 1 101 ? 0.493 19.076 13.364 1.00 45.50 97 ASN A O 1
ATOM 795 N N . ILE A 1 102 ? 2.678 18.535 13.272 1.00 41.54 98 ILE A N 1
ATOM 796 C CA . ILE A 1 102 ? 2.549 17.319 14.079 1.00 42.59 98 ILE A CA 1
ATOM 797 C C . ILE A 1 102 ? 2.055 17.663 15.481 1.00 45.14 98 ILE A C 1
ATOM 798 O O . ILE A 1 102 ? 1.155 17.005 16.004 1.00 47.35 98 ILE A O 1
ATOM 803 N N . ILE A 1 103 ? 2.632 18.711 16.068 1.00 45.60 99 ILE A N 1
ATOM 804 C CA . ILE A 1 103 ? 2.285 19.135 17.428 1.00 48.93 99 ILE A CA 1
ATOM 805 C C . ILE A 1 103 ? 0.880 19.736 17.488 1.00 52.19 99 ILE A C 1
ATOM 806 O O . ILE A 1 103 ? 0.107 19.426 18.399 1.00 54.56 99 ILE A O 1
ATOM 811 N N . ASP A 1 104 ? 0.564 20.597 16.524 1.00 53.00 100 ASP A N 1
ATOM 812 C CA . ASP A 1 104 ? -0.765 21.195 16.421 1.00 56.77 100 ASP A CA 1
ATOM 813 C C . ASP A 1 104 ? -1.849 20.138 16.206 1.00 58.32 100 ASP A C 1
ATOM 814 O O . ASP A 1 104 ? -2.954 20.280 16.727 1.00 61.74 100 ASP A O 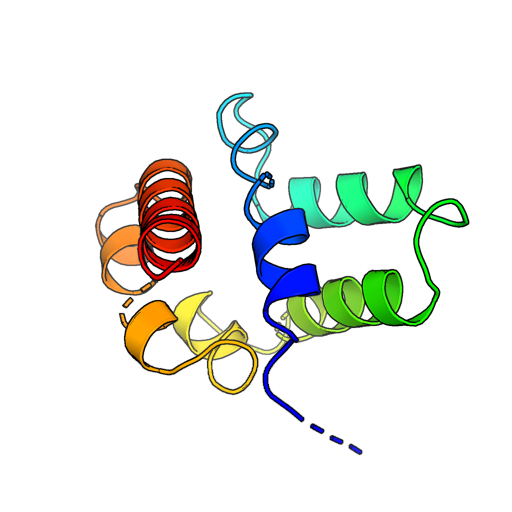1
ATOM 819 N N . ALA A 1 105 ? -1.529 19.086 15.451 1.00 56.99 101 ALA A N 1
ATOM 820 C CA . ALA A 1 105 ? -2.444 17.954 15.259 1.00 58.59 101 ALA A CA 1
ATOM 821 C C . ALA A 1 105 ? -2.941 17.401 16.593 1.00 62.44 101 ALA A C 1
ATOM 822 O O . ALA A 1 105 ? -4.047 16.863 16.670 1.00 64.90 101 ALA A O 1
ATOM 824 N N . ASP A 1 106 ? -2.112 17.521 17.631 1.00 63.47 102 ASP A N 1
ATOM 825 C CA . ASP A 1 106 ? -2.565 17.368 19.015 1.00 67.60 102 ASP A CA 1
ATOM 826 C C . ASP A 1 106 ? -2.733 18.753 19.646 1.00 68.77 102 ASP A C 1
ATOM 827 O O . ASP A 1 106 ? -2.927 18.888 20.853 1.00 71.09 102 ASP A O 1
#

Solvent-accessible surface area: 6317 Å² total

Nearest PDB structures (foldseek):
  4hhx-assembly1_A  TM=1.010E+00  e=1.738E-12  Vibrio cholerae O1 biovar El Tor str. N16961

CATH classification: 1.20.81.30

Secondary structure (DSSP, 8-state):
--PPPHHHHHHHH--HHHHTTT--HHHHHHHHHHHHTTTS-HHHHHHHHHHHH---SSSHHHHHBTTB-HHHH--HHHHHHT-HHHHHHHHHHHHHHH-

B-factor: mean 38.53, std 10.95, range [23.23, 73.62]

Foldseek 3Di:
DAAADLVLLLVVLVLLVCVVVVQDSLSVLVVCLVVPVPVDPPVSSVLSVQLNVCCVDDFSLSSCVRHHDPVLSVCVVCRVVVNNSVSSVVVSVVSVVVD

Sequence (99 aa):
HKIISKKYRLELYSLVDLLNNDNIPLYDALNKIQNEGVGIYDKNFIKSIELIKDRKSNSSLTDALTGLIPDKEVLINVAENSGKISSGIAAIRKNIIDAD